Protein AF-A0A3M1G0U9-F1 (afdb_monomer_lite)

Structure (mmCIF, N/CA/C/O backbone):
data_AF-A0A3M1G0U9-F1
#
_entry.id   AF-A0A3M1G0U9-F1
#
loop_
_atom_site.group_PDB
_atom_site.id
_atom_site.type_symbol
_atom_site.label_atom_id
_atom_site.label_alt_id
_atom_site.label_comp_id
_atom_site.label_asym_id
_atom_site.label_entity_id
_atom_site.label_seq_id
_atom_site.pdbx_PDB_ins_code
_atom_site.Cartn_x
_atom_site.Cartn_y
_atom_site.Cartn_z
_atom_site.occupancy
_atom_site.B_iso_or_equiv
_atom_site.auth_seq_id
_atom_site.auth_comp_id
_atom_site.auth_asym_id
_atom_site.auth_atom_id
_atom_site.pdbx_PDB_model_num
ATOM 1 N N . MET A 1 1 ? -9.854 14.643 7.983 1.00 88.81 1 MET A N 1
ATOM 2 C CA . MET A 1 1 ? -9.936 13.463 7.093 1.00 88.81 1 MET A CA 1
ATOM 3 C C . MET A 1 1 ? -10.098 12.295 8.033 1.00 88.81 1 MET A C 1
ATOM 5 O O . MET A 1 1 ? -9.206 12.153 8.859 1.00 88.81 1 MET A O 1
ATOM 9 N N . PRO A 1 2 ? -11.202 11.535 7.980 1.00 96.56 2 PRO A N 1
ATOM 10 C CA . PRO A 1 2 ? -11.446 10.474 8.945 1.00 96.56 2 PRO A CA 1
ATOM 11 C C . PRO A 1 2 ? -10.257 9.520 9.077 1.00 96.56 2 PRO A C 1
ATOM 13 O O . PRO A 1 2 ? -9.701 9.078 8.066 1.00 96.56 2 PRO A O 1
ATOM 16 N N . GLN A 1 3 ? -9.858 9.221 10.317 1.00 97.75 3 GLN A N 1
ATOM 17 C CA . GLN A 1 3 ? -8.783 8.275 10.602 1.00 97.75 3 GLN A CA 1
ATOM 18 C C . GLN A 1 3 ? -9.152 7.299 11.712 1.00 97.75 3 GLN A C 1
ATOM 20 O O . GLN A 1 3 ? -9.868 7.614 12.666 1.00 97.75 3 GLN A O 1
ATOM 25 N N . LEU A 1 4 ? -8.582 6.104 11.601 1.00 97.75 4 LEU A N 1
ATOM 26 C CA . LEU A 1 4 ? -8.636 5.073 12.626 1.00 97.75 4 LEU A CA 1
ATOM 27 C C . LEU A 1 4 ? -7.226 4.546 12.866 1.00 97.75 4 LEU A C 1
ATOM 29 O O . LEU A 1 4 ? -6.588 4.030 11.947 1.00 97.75 4 LEU A O 1
ATOM 33 N N . SER A 1 5 ? -6.763 4.650 14.110 1.00 97.56 5 SER A N 1
ATOM 34 C CA . SER A 1 5 ? -5.510 4.034 14.539 1.00 97.56 5 SER A CA 1
ATOM 35 C C . SER A 1 5 ? -5.760 2.655 15.128 1.00 97.56 5 SER A C 1
ATOM 37 O O . SER A 1 5 ? -6.688 2.472 15.916 1.00 97.56 5 SER A O 1
ATOM 39 N N . LEU A 1 6 ? -4.904 1.702 14.780 1.00 96.12 6 LEU A N 1
ATOM 40 C CA . LEU A 1 6 ? -4.941 0.332 15.270 1.00 96.12 6 LEU A CA 1
ATOM 41 C C . LEU A 1 6 ? -3.549 -0.122 15.705 1.00 96.12 6 LEU A C 1
ATOM 43 O O . LEU A 1 6 ? -2.543 0.255 15.106 1.00 96.12 6 LEU A O 1
ATOM 47 N N . LEU A 1 7 ? -3.503 -0.952 16.745 1.00 96.62 7 LEU A N 1
ATOM 48 C CA . LEU A 1 7 ? -2.286 -1.653 17.132 1.00 96.62 7 LEU A CA 1
ATOM 49 C C . LEU A 1 7 ? -2.104 -2.875 16.228 1.00 96.62 7 LEU A C 1
ATOM 51 O O . LEU A 1 7 ? -3.059 -3.615 15.973 1.00 96.62 7 LEU A O 1
ATOM 55 N N . THR A 1 8 ? -0.878 -3.075 15.756 1.00 95.88 8 THR A N 1
ATOM 56 C CA . THR A 1 8 ? -0.472 -4.195 14.902 1.00 95.88 8 THR A CA 1
ATOM 57 C C . THR A 1 8 ? 0.799 -4.840 15.464 1.00 95.88 8 THR A C 1
ATOM 59 O O . THR A 1 8 ? 1.470 -4.219 16.297 1.00 95.88 8 THR A O 1
ATOM 62 N N . PRO A 1 9 ? 1.200 -6.035 14.989 1.00 95.94 9 PRO A N 1
ATOM 63 C CA . PRO A 1 9 ? 2.488 -6.628 15.360 1.00 95.94 9 PRO A CA 1
ATOM 64 C C . PRO A 1 9 ? 3.705 -5.742 15.050 1.00 95.94 9 PRO A C 1
ATOM 66 O O . PRO A 1 9 ? 4.766 -5.927 15.639 1.00 95.94 9 PRO A O 1
ATOM 69 N N . TYR A 1 10 ? 3.556 -4.760 14.154 1.00 93.19 10 TYR A N 1
ATOM 70 C CA . TYR A 1 10 ? 4.609 -3.823 13.752 1.00 93.19 10 TYR A CA 1
ATOM 71 C C . TYR A 1 10 ? 4.446 -2.427 14.378 1.00 93.19 10 TYR A C 1
ATOM 73 O O . TYR A 1 10 ? 5.031 -1.457 13.897 1.00 93.19 10 TYR A O 1
ATOM 81 N N . GLY A 1 11 ? 3.654 -2.318 15.449 1.00 95.75 11 GLY A N 1
ATOM 82 C CA . GLY A 1 11 ? 3.376 -1.068 16.155 1.00 95.75 11 GLY A CA 1
ATOM 83 C C . GLY A 1 11 ? 2.033 -0.445 15.779 1.00 95.75 11 GLY A C 1
ATOM 84 O O . GLY A 1 11 ? 1.184 -1.070 15.138 1.00 95.75 11 GLY A O 1
ATOM 85 N N . GLU A 1 12 ? 1.812 0.790 16.226 1.00 96.62 12 GLU A N 1
ATOM 86 C CA . GLU A 1 12 ? 0.613 1.540 15.856 1.00 96.62 12 GLU A CA 1
ATOM 87 C C . GLU A 1 12 ? 0.651 1.896 14.368 1.00 96.62 12 GLU A C 1
ATOM 89 O O . GLU A 1 12 ? 1.678 2.321 13.838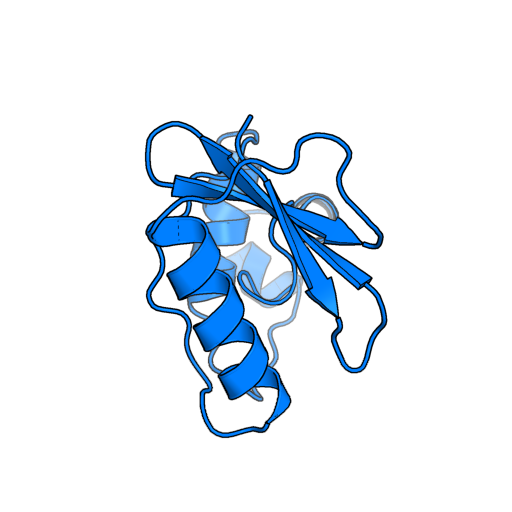 1.00 96.62 12 GLU A O 1
ATOM 94 N N . MET A 1 13 ? -0.487 1.734 13.707 1.00 97.38 13 MET A N 1
ATOM 95 C CA . MET A 1 13 ? -0.723 2.187 12.342 1.00 97.38 13 MET A CA 1
ATOM 96 C C . MET A 1 13 ? -1.990 3.031 12.313 1.00 97.38 13 MET A C 1
ATOM 98 O O . MET A 1 13 ? -2.847 2.909 13.189 1.00 97.38 13 MET A O 1
ATOM 102 N N . THR A 1 14 ? -2.128 3.875 11.301 1.00 97.94 14 THR A N 1
ATOM 103 C CA . THR A 1 14 ? -3.294 4.729 11.097 1.00 97.94 14 THR A CA 1
ATOM 104 C C . THR A 1 14 ? -3.767 4.637 9.662 1.00 97.94 14 THR A C 1
ATOM 106 O O . THR A 1 14 ? -3.008 4.865 8.727 1.00 97.94 14 THR A O 1
ATOM 109 N N . LEU A 1 15 ? -5.047 4.324 9.504 1.00 98.31 15 LEU A N 1
ATOM 110 C CA . LEU A 1 15 ? -5.754 4.345 8.233 1.00 98.31 15 LEU A CA 1
ATOM 111 C C . LEU A 1 15 ? -6.406 5.707 8.030 1.00 98.31 15 LEU A C 1
ATOM 113 O O . LEU A 1 15 ? -7.009 6.227 8.968 1.00 98.31 15 LEU A O 1
ATOM 117 N N . SER A 1 16 ? -6.341 6.229 6.808 1.00 98.12 16 SER A N 1
ATOM 118 C CA . SER A 1 16 ? -7.001 7.474 6.415 1.00 98.12 16 SER A CA 1
ATOM 119 C C . SER A 1 16 ? -7.956 7.258 5.240 1.00 98.12 16 SER A C 1
ATOM 121 O O . SER A 1 16 ? -7.610 6.584 4.264 1.00 98.12 16 SER A O 1
ATOM 123 N N . GLU A 1 17 ? -9.142 7.859 5.325 1.00 97.50 17 GLU A N 1
ATOM 124 C CA . GLU A 1 17 ? -10.197 7.775 4.309 1.00 97.50 17 GLU A CA 1
ATOM 125 C C . GLU A 1 17 ? -10.571 9.147 3.750 1.00 97.50 17 GLU A C 1
ATOM 127 O O . GLU A 1 17 ? -10.774 10.094 4.505 1.00 97.50 17 GLU A O 1
ATOM 132 N N . GLU A 1 18 ? -10.784 9.207 2.438 1.00 97.38 18 GLU A N 1
ATOM 133 C CA . GLU A 1 18 ? -11.354 10.351 1.729 1.00 97.38 18 GLU A CA 1
ATOM 134 C C . GLU A 1 18 ? -12.398 9.840 0.726 1.00 97.38 18 GLU A C 1
ATOM 136 O O . GLU A 1 18 ? -12.168 8.834 0.055 1.00 97.38 18 GLU A O 1
ATOM 141 N N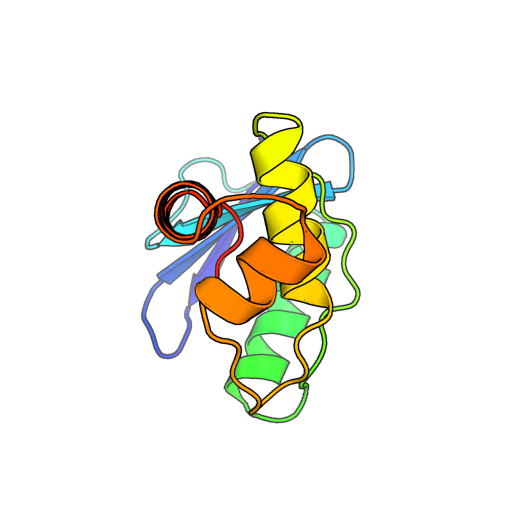 . ASP A 1 19 ? -13.565 10.487 0.663 1.00 96.06 19 ASP A N 1
ATOM 142 C CA . ASP A 1 19 ? -14.641 10.192 -0.298 1.00 96.06 19 ASP A CA 1
ATOM 143 C C . ASP A 1 19 ? -15.011 8.699 -0.445 1.00 96.06 19 ASP A C 1
ATOM 145 O O . ASP A 1 19 ? -15.278 8.200 -1.540 1.00 96.06 19 ASP A O 1
ATOM 149 N N . GLY A 1 20 ? -15.044 7.956 0.668 1.00 96.75 20 GLY A N 1
ATOM 150 C CA . GLY A 1 20 ? -15.420 6.539 0.668 1.00 96.75 20 GLY A CA 1
ATOM 151 C C . GLY A 1 20 ? -14.325 5.584 0.180 1.00 96.75 20 GLY A C 1
ATOM 152 O O . GLY A 1 20 ? -14.625 4.431 -0.145 1.00 96.75 20 GLY A O 1
ATOM 153 N N . ALA A 1 21 ? -13.066 6.027 0.121 1.00 98.19 21 ALA A N 1
ATOM 154 C CA . ALA A 1 21 ? -11.918 5.207 -0.246 1.00 98.19 21 ALA A CA 1
ATOM 155 C C . ALA A 1 21 ? -10.722 5.432 0.691 1.00 98.19 21 ALA A C 1
ATOM 157 O O . ALA A 1 21 ? -10.491 6.525 1.204 1.00 98.19 21 ALA A O 1
ATOM 158 N N . LEU A 1 22 ? -9.917 4.387 0.896 1.00 98.31 22 LEU A N 1
ATOM 159 C CA . LEU A 1 22 ? -8.647 4.525 1.602 1.00 98.31 22 LEU A CA 1
ATOM 160 C C . LEU A 1 22 ? -7.638 5.258 0.726 1.00 98.31 22 LEU A C 1
ATOM 162 O O . LEU A 1 22 ? -7.421 4.887 -0.433 1.00 98.31 22 LEU A O 1
ATOM 166 N N . VAL A 1 23 ? -6.980 6.249 1.317 1.00 98.25 23 VAL A N 1
ATOM 167 C CA . VAL A 1 23 ? -5.978 7.070 0.629 1.00 98.25 23 VAL A CA 1
ATOM 168 C C . VAL A 1 23 ? -4.582 6.919 1.218 1.00 98.25 23 VAL A C 1
ATOM 170 O O . VAL A 1 23 ? -3.611 7.074 0.477 1.00 98.25 23 VAL A O 1
ATOM 173 N N . ALA A 1 24 ? -4.472 6.569 2.507 1.00 97.94 24 ALA A N 1
ATOM 174 C CA . ALA A 1 24 ? -3.189 6.358 3.171 1.00 97.94 24 ALA A CA 1
ATOM 175 C C . ALA A 1 24 ? -3.245 5.337 4.322 1.00 97.94 24 ALA A C 1
ATOM 177 O O . ALA A 1 24 ? -4.284 5.149 4.966 1.00 97.94 24 ALA A O 1
ATOM 178 N N . LEU A 1 25 ? -2.097 4.704 4.569 1.00 97.88 25 LEU A N 1
ATOM 179 C CA . LEU A 1 25 ? -1.760 3.930 5.757 1.00 97.88 25 LEU A CA 1
ATOM 180 C C . LEU A 1 25 ? -0.403 4.427 6.265 1.00 97.88 25 LEU A C 1
ATOM 182 O O . LEU A 1 25 ? 0.616 4.246 5.601 1.00 97.88 25 LEU A O 1
ATOM 186 N N . ASP A 1 26 ? -0.404 5.021 7.453 1.00 96.94 26 ASP A N 1
ATOM 187 C CA . ASP A 1 26 ? 0.772 5.620 8.081 1.00 96.94 26 ASP A CA 1
ATOM 188 C C . ASP A 1 26 ? 1.152 4.879 9.366 1.00 96.94 26 ASP A C 1
ATOM 190 O O . ASP A 1 26 ? 0.301 4.324 10.062 1.00 96.94 26 ASP A O 1
ATOM 194 N N . TRP A 1 27 ? 2.435 4.901 9.720 1.00 96.50 27 TRP A N 1
ATOM 195 C CA . TRP A 1 27 ? 2.912 4.400 11.007 1.00 96.50 27 TRP A CA 1
ATOM 196 C C . TRP A 1 27 ? 2.672 5.436 12.105 1.00 96.50 27 TRP A C 1
ATOM 198 O O . TRP A 1 27 ? 2.805 6.642 11.895 1.00 96.50 27 TRP A O 1
ATOM 208 N N . GLY A 1 28 ? 2.374 4.948 13.303 1.00 96.06 28 GLY A N 1
ATOM 209 C CA . GLY A 1 28 ? 2.037 5.760 14.462 1.00 96.06 28 GLY A CA 1
ATOM 210 C C . GLY A 1 28 ? 0.552 6.099 14.547 1.00 96.06 28 GLY A C 1
ATOM 211 O O . GLY A 1 28 ? -0.294 5.585 13.808 1.00 96.06 28 GLY A O 1
ATOM 212 N N . ARG A 1 29 ? 0.234 6.966 15.509 1.00 94.69 29 ARG A N 1
ATOM 213 C CA . ARG A 1 29 ? -1.137 7.318 15.871 1.00 94.69 29 ARG A CA 1
ATOM 214 C C . ARG A 1 29 ? -1.598 8.599 15.181 1.00 94.69 29 ARG A C 1
ATOM 216 O O . ARG A 1 29 ? -0.935 9.633 15.247 1.00 94.69 29 ARG A O 1
ATOM 223 N N . GLY A 1 30 ? -2.773 8.527 14.569 1.00 91.69 30 GLY A N 1
ATOM 224 C CA . GLY A 1 30 ? -3.451 9.637 13.920 1.00 91.69 30 GLY A CA 1
ATOM 225 C C . GLY A 1 30 ? -3.926 10.684 14.919 1.00 91.69 30 GLY A C 1
ATOM 226 O O . GLY A 1 30 ? -4.164 10.402 16.099 1.00 91.69 30 GLY A O 1
ATOM 227 N N . ARG A 1 31 ? -4.077 11.912 14.422 1.00 88.62 31 ARG A N 1
ATOM 228 C CA . ARG A 1 31 ? -4.579 13.047 15.209 1.00 88.62 31 ARG A CA 1
ATOM 229 C C . ARG A 1 31 ? -6.100 13.152 15.156 1.00 88.62 31 ARG A C 1
ATOM 231 O O . ARG A 1 31 ? -6.706 13.552 16.144 1.00 88.62 31 ARG A O 1
ATOM 238 N N . ASP A 1 32 ? -6.698 12.780 14.028 1.00 83.75 32 ASP A N 1
ATOM 239 C CA . ASP A 1 32 ? -8.128 12.926 13.759 1.00 83.75 32 ASP A CA 1
ATOM 240 C C . ASP A 1 32 ? -8.837 11.578 13.972 1.00 83.75 32 ASP A C 1
ATOM 242 O O . ASP A 1 32 ? -8.779 10.686 13.132 1.00 83.75 32 ASP A O 1
ATOM 246 N N . ARG A 1 33 ? -9.449 11.387 15.148 1.00 85.25 33 ARG A N 1
ATOM 247 C CA . ARG A 1 33 ? -10.080 10.114 15.547 1.00 85.25 33 ARG A CA 1
ATOM 248 C C . ARG A 1 33 ? -11.543 10.062 15.141 1.00 85.25 33 ARG A C 1
ATOM 250 O O . ARG A 1 33 ? -12.435 10.007 15.989 1.00 85.25 33 ARG A O 1
ATOM 257 N N . GLN A 1 34 ? -11.775 10.079 13.841 1.00 93.56 34 GLN A N 1
ATOM 258 C CA . GLN A 1 34 ? -13.103 9.914 13.280 1.00 93.56 34 GLN A CA 1
ATOM 259 C C . GLN A 1 34 ? -13.186 8.577 12.552 1.00 93.56 34 GLN A C 1
ATOM 261 O O . GLN A 1 34 ? -12.655 8.400 11.460 1.00 93.56 34 GLN A O 1
ATOM 266 N N . GLU A 1 35 ? -13.880 7.631 13.175 1.00 93.75 35 GLU A N 1
ATOM 267 C CA . GLU A 1 35 ? -14.090 6.311 12.599 1.00 93.75 35 GLU A CA 1
ATOM 268 C C . GLU A 1 35 ? -15.263 6.307 11.623 1.00 93.75 35 GLU A C 1
ATOM 270 O O . GLU A 1 35 ? -16.305 6.923 11.855 1.00 93.75 35 GLU A O 1
ATOM 275 N N . THR A 1 36 ? -15.126 5.512 10.571 1.00 97.50 36 THR A N 1
ATOM 276 C CA . THR A 1 36 ? -16.171 5.252 9.581 1.00 97.50 36 THR A CA 1
ATOM 277 C C . THR A 1 36 ? -16.389 3.741 9.441 1.00 97.50 36 THR A C 1
ATOM 279 O O . THR A 1 36 ? -15.547 2.932 9.864 1.00 97.50 36 THR A O 1
ATOM 282 N N . PRO A 1 37 ? -17.492 3.306 8.806 1.00 98.06 37 PRO A N 1
ATOM 283 C CA . PRO A 1 37 ? -17.681 1.901 8.458 1.00 98.06 37 PRO A CA 1
ATOM 284 C C . PRO A 1 37 ? -16.542 1.328 7.603 1.00 98.06 37 PRO A C 1
ATOM 286 O O . PRO A 1 37 ? -16.152 0.175 7.812 1.00 98.06 37 PRO A O 1
ATOM 289 N N . LEU A 1 38 ? -15.985 2.119 6.676 1.00 98.38 38 LEU A N 1
ATOM 290 C CA . LEU A 1 38 ? -14.870 1.697 5.831 1.00 98.38 38 LEU A CA 1
ATOM 291 C C . LEU A 1 38 ? -13.586 1.516 6.645 1.00 98.38 38 LEU A C 1
ATOM 293 O O . LEU A 1 38 ? -12.961 0.461 6.545 1.00 98.38 38 LEU A O 1
ATOM 297 N N . LEU A 1 39 ? -13.221 2.479 7.491 1.00 98.31 39 LEU A N 1
ATOM 298 C CA . LEU A 1 39 ? -12.031 2.383 8.338 1.00 98.31 39 LEU A CA 1
ATOM 299 C C . LEU A 1 39 ? -12.102 1.168 9.268 1.00 98.31 39 LEU A C 1
ATOM 301 O O . LEU A 1 39 ? -11.150 0.395 9.356 1.00 98.31 39 LEU A O 1
ATOM 305 N N . ARG A 1 40 ? -13.262 0.922 9.890 1.00 98.19 40 ARG A N 1
ATOM 306 C CA . ARG A 1 40 ? -13.483 -0.278 10.715 1.00 98.19 40 ARG A CA 1
ATOM 307 C C . ARG A 1 40 ? -13.375 -1.565 9.903 1.00 98.19 40 ARG A C 1
ATOM 309 O O . ARG A 1 40 ? -12.809 -2.547 10.380 1.00 98.19 40 ARG A O 1
ATOM 316 N N . ARG A 1 41 ? -13.914 -1.584 8.677 1.00 98.44 41 ARG A N 1
ATOM 317 C CA . ARG A 1 41 ? -13.763 -2.724 7.761 1.00 98.44 41 ARG A CA 1
ATOM 318 C C . ARG A 1 41 ? -12.287 -2.962 7.458 1.00 98.44 41 ARG A C 1
ATOM 320 O O . ARG A 1 41 ? -11.847 -4.097 7.579 1.00 98.44 41 ARG A O 1
ATOM 327 N N . ALA A 1 42 ? -11.543 -1.923 7.102 1.00 98.31 42 ALA A N 1
ATOM 328 C CA . ALA A 1 42 ? -10.123 -1.998 6.790 1.00 98.31 42 ALA A CA 1
ATOM 329 C C . ALA A 1 42 ? -9.284 -2.490 7.976 1.00 98.31 42 ALA A C 1
ATOM 331 O O . ALA A 1 42 ? -8.489 -3.410 7.802 1.00 98.31 42 ALA A O 1
ATOM 332 N N . ALA A 1 43 ? -9.536 -1.979 9.185 1.00 97.88 43 ALA A N 1
ATOM 333 C CA . ALA A 1 43 ? -8.868 -2.442 10.397 1.00 97.88 43 ALA A CA 1
ATOM 334 C C . ALA A 1 43 ? -9.091 -3.941 10.652 1.00 97.88 43 ALA A C 1
ATOM 336 O O . ALA A 1 43 ? -8.126 -4.671 10.860 1.00 97.88 43 ALA A O 1
ATOM 337 N N . ARG A 1 44 ? -10.335 -4.430 10.523 1.00 98.19 44 ARG A N 1
ATOM 338 C CA . ARG A 1 44 ? -10.627 -5.872 10.634 1.00 98.19 44 ARG A CA 1
ATOM 339 C C . ARG A 1 44 ? -9.875 -6.708 9.599 1.00 98.19 44 ARG A C 1
ATOM 341 O O . ARG A 1 44 ? -9.416 -7.798 9.917 1.00 98.19 44 ARG A O 1
ATOM 348 N N . GLN A 1 45 ? -9.771 -6.230 8.355 1.00 98.38 45 GLN A N 1
ATOM 349 C CA . GLN A 1 45 ? -9.032 -6.965 7.323 1.00 98.38 45 GLN A CA 1
ATOM 350 C C . GLN A 1 45 ? -7.528 -6.979 7.596 1.00 98.38 45 GLN A C 1
ATOM 352 O O . GLN A 1 45 ? -6.898 -7.993 7.321 1.00 98.38 45 GLN A O 1
ATOM 357 N N . LEU A 1 46 ? -6.967 -5.888 8.127 1.00 97.88 46 LEU A N 1
ATOM 358 C CA . LEU A 1 46 ? -5.560 -5.827 8.521 1.00 97.88 46 LEU A CA 1
ATOM 359 C C . LEU A 1 46 ? -5.254 -6.776 9.677 1.00 97.88 46 LEU A C 1
ATOM 361 O O . LEU A 1 46 ? -4.269 -7.497 9.595 1.00 97.88 46 LEU A O 1
ATOM 365 N N . HIS A 1 47 ? -6.102 -6.834 10.706 1.00 97.88 47 HIS A N 1
ATOM 366 C CA . HIS A 1 47 ? -5.939 -7.817 11.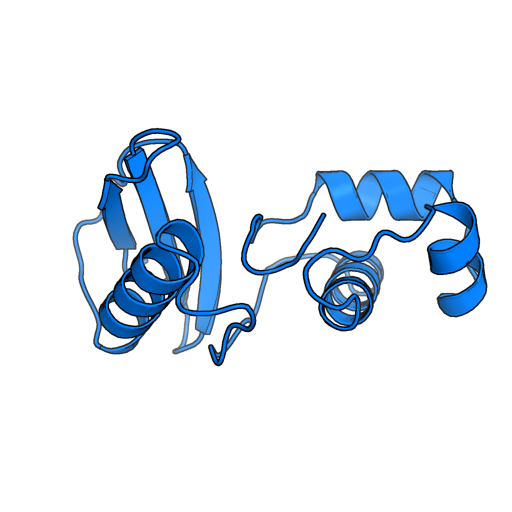783 1.00 97.88 47 HIS A CA 1
ATOM 367 C C . HIS A 1 47 ? -5.967 -9.248 11.243 1.00 97.88 47 HIS A C 1
ATOM 369 O O . HIS A 1 47 ? -4.978 -9.952 11.395 1.00 97.88 47 HIS A O 1
ATOM 375 N N . ALA A 1 48 ? -6.988 -9.614 10.461 1.00 97.88 48 ALA A N 1
ATOM 376 C CA . ALA A 1 48 ? -7.053 -10.935 9.825 1.00 97.88 48 ALA A CA 1
ATOM 377 C C . ALA A 1 48 ? -5.845 -11.234 8.909 1.00 97.88 48 ALA A C 1
ATOM 379 O O . ALA A 1 48 ? -5.440 -12.383 8.765 1.00 97.88 48 ALA A O 1
ATOM 380 N N . TYR A 1 49 ? -5.268 -10.215 8.263 1.00 97.44 49 TYR A N 1
ATOM 381 C CA . TYR A 1 49 ? -4.052 -10.372 7.464 1.00 97.44 49 TYR A CA 1
ATOM 382 C C . TYR A 1 49 ? -2.831 -10.680 8.337 1.00 97.44 49 TYR A C 1
ATOM 384 O O . TYR A 1 49 ? -2.057 -11.580 8.016 1.00 97.44 49 TYR A O 1
ATOM 392 N N . PHE A 1 50 ? -2.663 -9.961 9.448 1.00 96.44 50 PHE A N 1
ATOM 393 C CA . PHE A 1 50 ? -1.564 -10.200 10.382 1.00 96.44 50 PHE A CA 1
ATOM 394 C C . PHE A 1 50 ? -1.692 -11.530 11.129 1.00 96.44 50 PHE A C 1
ATO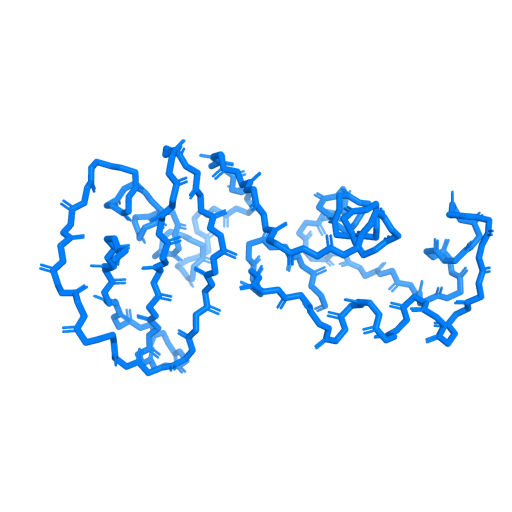M 396 O O . PHE A 1 50 ? -0.670 -12.147 11.419 1.00 96.44 50 PHE A O 1
ATOM 403 N N . ASP A 1 51 ? -2.917 -11.997 11.361 1.00 96.31 51 ASP A N 1
ATOM 404 C CA . ASP A 1 51 ? -3.200 -13.307 11.955 1.00 96.31 51 ASP A CA 1
ATOM 405 C C . ASP A 1 51 ? -3.056 -14.463 10.941 1.00 96.31 51 ASP A C 1
ATOM 407 O O . ASP A 1 51 ? -3.159 -15.635 11.296 1.00 96.31 51 ASP A O 1
ATOM 411 N N . GLY A 1 52 ? -2.799 -14.156 9.662 1.00 95.69 52 GLY A N 1
ATOM 412 C CA . GLY A 1 52 ? -2.650 -15.149 8.593 1.00 95.69 52 GLY A CA 1
ATOM 413 C C . GLY A 1 52 ? -3.970 -15.742 8.083 1.00 95.69 52 GLY A C 1
ATOM 414 O O . GLY A 1 52 ? -3.957 -16.640 7.245 1.00 95.69 52 GLY A O 1
ATOM 415 N N . GLU A 1 53 ? -5.114 -15.228 8.535 1.00 96.44 53 GLU A N 1
ATOM 416 C CA . GLU A 1 53 ? -6.459 -15.667 8.135 1.00 96.44 53 GLU A CA 1
ATOM 417 C C . GLU A 1 53 ? -6.895 -15.097 6.774 1.00 96.44 53 GLU A C 1
ATOM 419 O O . GLU A 1 53 ? -7.842 -15.580 6.147 1.00 96.44 53 GLU A O 1
ATOM 424 N N . ARG A 1 54 ? -6.219 -14.042 6.305 1.00 95.44 54 ARG A N 1
ATOM 425 C CA . ARG A 1 54 ? -6.513 -13.348 5.048 1.00 95.44 54 ARG A CA 1
ATOM 426 C C . ARG A 1 54 ? -5.238 -13.058 4.266 1.00 95.44 54 ARG A C 1
ATOM 428 O O . ARG A 1 54 ? -4.276 -12.525 4.796 1.00 95.44 54 ARG A O 1
ATOM 435 N N . THR A 1 55 ? -5.301 -13.258 2.953 1.00 94.38 55 THR A N 1
ATOM 436 C CA . THR A 1 55 ? -4.201 -12.947 2.024 1.00 94.38 55 THR A CA 1
ATOM 437 C C . THR A 1 55 ? -4.539 -11.856 1.002 1.00 94.38 55 THR A C 1
ATOM 439 O O . THR A 1 55 ? -3.666 -11.432 0.249 1.00 94.38 55 THR A O 1
ATOM 442 N N . MET A 1 56 ? -5.790 -11.376 0.963 1.00 93.75 56 MET A N 1
ATOM 443 C CA . MET A 1 56 ? -6.257 -10.357 0.012 1.00 93.75 56 MET A CA 1
ATOM 444 C C . MET A 1 56 ? -7.147 -9.306 0.676 1.00 93.75 56 MET A C 1
ATOM 446 O O . MET A 1 56 ? -8.036 -9.638 1.463 1.00 93.75 56 MET A O 1
ATOM 450 N N . PHE A 1 57 ? -6.966 -8.043 0.293 1.00 96.19 57 PHE A N 1
ATOM 451 C CA . PHE A 1 57 ? -7.799 -6.932 0.750 1.00 96.19 57 PHE A CA 1
ATOM 452 C C . PHE A 1 57 ? -8.922 -6.627 -0.242 1.00 96.19 57 PHE A C 1
ATOM 454 O O . PHE A 1 57 ? -8.674 -6.374 -1.420 1.00 96.19 57 PHE A O 1
ATOM 461 N N . ASP A 1 58 ? -10.151 -6.592 0.263 1.00 95.81 58 ASP A N 1
ATOM 462 C CA . ASP A 1 58 ? -11.335 -6.138 -0.469 1.00 95.81 58 ASP A CA 1
ATOM 463 C C . ASP A 1 58 ? -11.778 -4.790 0.107 1.00 95.81 58 ASP A C 1
ATOM 465 O O . ASP A 1 58 ? -12.595 -4.720 1.035 1.00 95.81 58 ASP A O 1
ATOM 469 N N . LEU A 1 59 ? -11.114 -3.731 -0.358 1.00 97.31 59 LEU A N 1
ATOM 470 C CA . LEU A 1 59 ? -11.259 -2.361 0.125 1.00 97.31 59 LEU A CA 1
ATOM 471 C C . LEU A 1 59 ? -11.226 -1.384 -1.065 1.00 97.31 59 LEU A C 1
ATOM 473 O O . LEU A 1 59 ? -10.395 -1.556 -1.964 1.00 97.31 59 LEU A O 1
ATOM 477 N N . PRO A 1 60 ? -12.084 -0.349 -1.082 1.00 97.56 60 PRO A N 1
ATOM 478 C CA . PRO A 1 60 ? -11.962 0.752 -2.032 1.00 97.56 60 PRO A CA 1
ATOM 479 C C . PRO A 1 60 ? -10.691 1.555 -1.729 1.00 97.56 60 PRO A C 1
ATOM 481 O O . PRO A 1 60 ? -10.506 2.025 -0.607 1.00 97.56 60 PRO A O 1
ATOM 484 N N . LEU A 1 61 ? -9.808 1.698 -2.722 1.00 97.88 61 LEU A N 1
ATOM 485 C CA . LEU A 1 61 ? -8.537 2.422 -2.601 1.00 97.88 61 LEU A CA 1
ATOM 486 C C . LEU A 1 61 ? -8.480 3.539 -3.645 1.00 97.88 61 LEU A C 1
ATOM 488 O O . LEU A 1 61 ? -8.693 3.271 -4.830 1.00 97.88 61 LEU A O 1
ATOM 492 N N . ALA A 1 62 ? -8.124 4.748 -3.223 1.00 97.62 62 ALA A N 1
ATOM 493 C CA . ALA A 1 62 ? -7.949 5.907 -4.097 1.00 97.62 62 ALA A CA 1
ATOM 494 C C . ALA A 1 62 ? -6.693 6.723 -3.718 1.00 97.62 62 ALA A C 1
ATOM 496 O O . ALA A 1 62 ? -6.790 7.915 -3.445 1.00 97.62 62 ALA A O 1
ATOM 497 N N . PRO A 1 63 ? -5.492 6.109 -3.685 1.00 97.38 63 PRO A N 1
ATOM 498 C CA . PRO A 1 6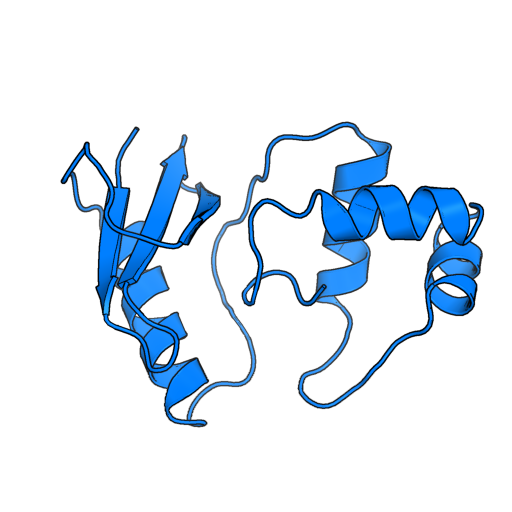3 ? -4.281 6.801 -3.259 1.00 97.38 63 PRO A CA 1
ATOM 499 C C . PRO A 1 63 ? -3.927 7.994 -4.158 1.00 97.38 63 PRO A C 1
ATOM 501 O O . PRO A 1 63 ? -3.921 7.897 -5.394 1.00 97.38 63 PRO A O 1
ATOM 504 N N . HIS A 1 64 ? -3.549 9.104 -3.524 1.00 97.62 64 HIS A N 1
ATOM 505 C CA . HIS A 1 64 ? -3.086 10.312 -4.204 1.00 97.62 64 HIS A CA 1
ATOM 506 C C . HIS A 1 64 ? -1.697 10.110 -4.812 1.00 97.62 64 HIS A C 1
ATOM 508 O O . HIS A 1 64 ? -0.771 9.649 -4.151 1.00 97.62 64 HIS A O 1
ATOM 514 N N . GLY A 1 65 ? -1.530 10.480 -6.081 1.00 97.25 65 GLY A N 1
ATOM 515 C CA . GLY A 1 65 ? -0.261 10.336 -6.794 1.00 97.25 65 GLY A CA 1
ATOM 516 C C . GLY A 1 65 ? -0.361 10.726 -8.262 1.00 97.25 65 GLY A C 1
ATOM 517 O O . GLY A 1 65 ? -1.444 10.969 -8.792 1.00 97.25 65 GLY A O 1
ATOM 518 N N . THR A 1 66 ? 0.774 10.774 -8.954 1.00 98.25 66 THR A N 1
ATOM 519 C CA . THR A 1 66 ? 0.805 11.012 -10.401 1.00 98.25 66 THR A CA 1
ATOM 520 C C . THR A 1 66 ? 0.135 9.859 -11.162 1.00 98.25 66 THR A C 1
ATOM 522 O O . THR A 1 66 ? 0.069 8.733 -10.658 1.00 98.25 66 THR A O 1
ATOM 525 N N . PRO A 1 67 ? -0.309 10.069 -12.417 1.00 97.69 67 PRO A N 1
ATOM 526 C CA . PRO A 1 67 ? -0.849 8.984 -13.237 1.00 97.69 67 PRO A CA 1
ATOM 527 C C . PRO A 1 67 ? 0.106 7.787 -13.368 1.00 97.69 67 PRO A C 1
ATOM 529 O O . PRO A 1 67 ? -0.332 6.640 -13.398 1.00 97.69 67 PRO A O 1
ATOM 532 N N . PHE A 1 68 ? 1.420 8.032 -13.415 1.00 97.62 68 PHE A N 1
ATOM 533 C CA . PHE A 1 68 ? 2.413 6.959 -13.441 1.00 97.62 68 PHE A CA 1
ATOM 534 C C . PHE A 1 68 ? 2.454 6.178 -12.122 1.00 97.62 68 PHE A C 1
ATOM 536 O O . PHE A 1 68 ? 2.377 4.954 -12.152 1.00 97.62 68 PHE A O 1
ATOM 543 N N . GLN A 1 69 ? 2.501 6.867 -10.980 1.00 98.12 69 GLN A N 1
ATOM 544 C CA . GLN A 1 69 ? 2.483 6.230 -9.661 1.00 98.12 69 GLN A CA 1
ATOM 545 C C . GLN A 1 69 ? 1.239 5.363 -9.458 1.00 98.12 69 GLN A C 1
ATOM 547 O O . GLN A 1 69 ? 1.362 4.192 -9.111 1.00 98.12 69 GLN A O 1
ATOM 552 N N . ARG A 1 70 ? 0.053 5.893 -9.782 1.00 97.44 70 ARG A N 1
ATOM 553 C CA . ARG A 1 70 ? -1.205 5.144 -9.665 1.00 97.44 70 ARG A CA 1
ATOM 554 C C . ARG A 1 70 ? -1.208 3.870 -10.511 1.00 97.44 70 ARG A C 1
ATOM 556 O O . ARG A 1 70 ? -1.632 2.829 -10.022 1.00 97.44 70 ARG A O 1
ATOM 563 N N . ARG A 1 71 ? -0.671 3.914 -11.739 1.00 96.94 71 ARG A N 1
ATOM 564 C CA . ARG A 1 71 ? -0.511 2.711 -12.582 1.00 96.94 71 ARG A CA 1
ATOM 565 C C . ARG A 1 71 ? 0.451 1.691 -11.970 1.00 96.94 71 ARG A C 1
ATOM 567 O O . ARG A 1 71 ? 0.177 0.493 -12.024 1.00 96.94 71 ARG A O 1
ATOM 574 N N . VAL A 1 72 ? 1.555 2.147 -11.373 1.00 97.56 72 VAL A N 1
ATOM 575 C CA . VAL A 1 72 ? 2.507 1.268 -10.673 1.00 97.56 72 VAL A CA 1
ATOM 576 C C . VAL A 1 72 ? 1.819 0.574 -9.497 1.00 97.56 72 VAL A C 1
ATOM 578 O O . VAL A 1 72 ? 1.840 -0.652 -9.428 1.00 97.56 72 VAL A O 1
ATOM 581 N N . TRP A 1 73 ? 1.141 1.324 -8.625 1.00 97.56 73 TRP A N 1
ATOM 582 C CA . TRP A 1 73 ? 0.439 0.776 -7.459 1.00 97.56 73 TRP A CA 1
ATOM 583 C C . TRP A 1 73 ? -0.697 -0.172 -7.849 1.00 97.56 73 TRP A C 1
ATOM 585 O O . TRP A 1 73 ? -0.846 -1.235 -7.254 1.00 97.56 73 TRP A O 1
ATOM 595 N N . GLN A 1 74 ? -1.459 0.155 -8.896 1.00 95.62 74 GLN A N 1
ATOM 596 C CA . GLN A 1 74 ? -2.480 -0.742 -9.437 1.00 95.62 74 GLN A CA 1
ATOM 597 C C . GLN A 1 74 ? -1.878 -2.065 -9.928 1.00 95.62 74 GLN A C 1
ATOM 599 O O . GLN A 1 74 ? -2.463 -3.121 -9.710 1.00 95.62 74 GLN A O 1
ATOM 604 N N . THR A 1 75 ? -0.699 -2.019 -10.551 1.00 94.94 75 THR A N 1
ATOM 605 C CA . THR A 1 75 ? -0.016 -3.226 -11.034 1.00 94.94 75 THR A CA 1
ATOM 606 C C . THR A 1 75 ? 0.561 -4.051 -9.882 1.00 94.94 75 THR A C 1
ATOM 608 O O . THR A 1 75 ? 0.495 -5.277 -9.925 1.00 94.94 75 THR A O 1
ATOM 611 N N . LEU A 1 76 ? 1.075 -3.403 -8.829 1.00 94.69 76 LEU A N 1
ATOM 612 C CA . LEU A 1 76 ? 1.549 -4.079 -7.614 1.00 94.69 76 LEU A CA 1
ATOM 613 C C . LEU A 1 76 ? 0.435 -4.862 -6.915 1.00 94.69 76 LEU A C 1
ATOM 615 O O . LEU A 1 76 ? 0.666 -5.980 -6.477 1.00 94.69 76 LEU A O 1
ATOM 619 N N . ARG A 1 77 ? -0.798 -4.342 -6.888 1.00 94.06 77 ARG A N 1
ATOM 620 C CA . ARG A 1 77 ? -1.955 -5.048 -6.302 1.00 94.06 77 ARG A CA 1
ATOM 621 C C . ARG A 1 77 ? -2.266 -6.398 -6.954 1.00 94.06 77 ARG A C 1
ATOM 623 O O . ARG A 1 77 ? -2.977 -7.197 -6.357 1.00 94.06 77 ARG A O 1
ATOM 630 N N . ALA A 1 78 ? -1.773 -6.646 -8.167 1.00 91.88 78 ALA A N 1
ATOM 631 C CA . ALA A 1 78 ? -1.930 -7.927 -8.847 1.00 91.88 78 ALA A CA 1
ATOM 632 C C . ALA A 1 78 ? -0.864 -8.965 -8.444 1.00 91.88 78 ALA A C 1
ATOM 634 O O . ALA A 1 78 ? -0.931 -10.101 -8.909 1.00 91.88 78 ALA A O 1
ATOM 635 N N . VAL A 1 79 ? 0.132 -8.596 -7.628 1.00 93.12 79 VAL A N 1
ATOM 636 C CA . VAL A 1 79 ? 1.125 -9.535 -7.092 1.00 93.12 79 VAL A CA 1
ATOM 637 C C . VAL A 1 79 ? 0.459 -10.378 -5.996 1.00 93.12 79 VAL A C 1
ATOM 639 O O . VAL A 1 79 ? -0.013 -9.809 -5.011 1.00 93.12 79 VAL A O 1
ATOM 642 N N . PRO A 1 80 ? 0.385 -11.715 -6.147 1.00 92.25 80 PRO A N 1
ATOM 643 C CA . PRO A 1 80 ? -0.245 -12.570 -5.146 1.00 92.25 80 PRO A CA 1
ATOM 644 C C . PRO A 1 80 ? 0.514 -12.576 -3.818 1.00 92.25 80 PRO A C 1
ATOM 646 O O . PRO A 1 80 ? 1.730 -12.388 -3.773 1.00 92.25 80 PRO A O 1
ATOM 649 N N . TYR A 1 81 ? -0.200 -12.879 -2.737 1.00 93.38 81 TYR A N 1
ATOM 650 C CA . TYR A 1 81 ? 0.406 -13.084 -1.425 1.00 93.38 81 TYR A CA 1
ATOM 651 C C . TYR A 1 81 ? 1.511 -14.149 -1.466 1.00 93.38 81 TYR A C 1
ATOM 653 O O . TYR A 1 81 ? 1.362 -15.193 -2.105 1.00 93.38 81 TYR A O 1
ATOM 661 N N . GLY A 1 82 ? 2.625 -13.878 -0.785 1.00 93.25 82 GLY A N 1
ATOM 662 C CA . GLY A 1 82 ? 3.792 -14.764 -0.745 1.00 93.25 82 GLY A CA 1
ATOM 663 C C . GLY A 1 82 ? 4.610 -14.809 -2.042 1.00 93.25 82 GLY A C 1
ATOM 664 O O . GLY A 1 82 ? 5.599 -15.533 -2.101 1.00 93.25 82 GLY A O 1
ATOM 665 N N . GLN A 1 83 ? 4.231 -14.046 -3.072 1.00 95.62 83 GLN A N 1
ATOM 666 C CA . GLN A 1 83 ? 4.985 -13.930 -4.319 1.00 95.62 83 GLN A CA 1
ATOM 667 C C . GLN A 1 83 ? 5.763 -12.617 -4.368 1.00 95.62 83 GLN A C 1
ATOM 669 O O . GLN A 1 83 ? 5.384 -11.618 -3.759 1.00 95.62 83 GLN A O 1
ATOM 674 N N . THR A 1 84 ? 6.852 -12.612 -5.132 1.00 94.38 84 THR A N 1
ATOM 675 C CA . THR A 1 84 ? 7.674 -11.419 -5.350 1.00 94.38 84 THR A CA 1
ATOM 676 C C . THR A 1 84 ? 7.746 -11.074 -6.832 1.00 94.38 84 THR A C 1
ATOM 678 O O . THR A 1 84 ? 7.576 -11.922 -7.710 1.00 94.38 84 THR A O 1
ATOM 681 N N . LEU A 1 85 ? 7.988 -9.797 -7.123 1.00 94.00 85 LEU A N 1
ATOM 682 C CA . LEU A 1 85 ? 8.203 -9.303 -8.476 1.00 94.00 85 LEU A CA 1
ATOM 683 C C . LEU A 1 85 ? 9.396 -8.351 -8.471 1.00 94.00 85 LEU A C 1
ATOM 685 O O . LEU A 1 85 ? 9.514 -7.491 -7.602 1.00 94.00 85 LEU A O 1
ATOM 689 N N . THR A 1 86 ? 10.285 -8.481 -9.453 1.00 95.88 86 THR A N 1
ATOM 690 C CA . THR A 1 86 ? 11.421 -7.563 -9.572 1.00 95.88 86 THR A CA 1
ATOM 691 C C . THR A 1 86 ? 10.979 -6.233 -10.178 1.00 95.88 86 THR A C 1
ATOM 693 O O . THR A 1 86 ? 10.073 -6.178 -11.015 1.00 95.88 86 THR A O 1
ATOM 696 N N . TYR A 1 87 ? 11.678 -5.146 -9.838 1.00 96.31 87 TYR A N 1
ATOM 697 C CA . TYR A 1 87 ? 11.435 -3.843 -10.465 1.00 96.31 87 TYR A CA 1
ATOM 698 C C . TYR A 1 87 ? 11.580 -3.882 -11.991 1.00 96.31 87 TYR A C 1
ATOM 700 O O . TYR A 1 87 ? 10.851 -3.181 -12.685 1.00 96.31 87 TYR A O 1
ATOM 708 N N . GLY A 1 88 ? 12.486 -4.713 -12.522 1.00 96.50 88 GLY A N 1
ATOM 709 C CA . GLY A 1 88 ? 12.650 -4.913 -13.964 1.00 96.50 88 GLY A CA 1
ATOM 710 C C . GLY A 1 88 ? 11.429 -5.569 -14.610 1.00 96.50 88 GLY A C 1
ATOM 711 O O . GLY A 1 88 ? 10.943 -5.084 -15.629 1.00 96.50 88 GLY A O 1
ATOM 712 N N . ALA A 1 89 ? 10.878 -6.615 -13.987 1.00 95.38 89 ALA A N 1
ATOM 713 C CA . ALA A 1 89 ? 9.669 -7.273 -14.479 1.00 95.38 89 ALA A CA 1
ATOM 714 C C . ALA A 1 89 ? 8.451 -6.337 -14.432 1.00 95.38 89 ALA A C 1
ATOM 716 O O . ALA A 1 89 ? 7.657 -6.292 -15.372 1.00 95.38 89 ALA A O 1
ATOM 717 N N . LEU A 1 90 ? 8.325 -5.543 -13.368 1.00 95.38 90 LEU A N 1
ATOM 718 C CA . LEU A 1 90 ? 7.268 -4.542 -13.248 1.00 95.38 90 LEU A CA 1
ATOM 719 C C . LEU A 1 90 ? 7.429 -3.407 -14.274 1.00 95.38 90 LEU A C 1
ATOM 721 O O . LEU A 1 90 ? 6.455 -2.980 -14.891 1.00 95.38 90 LEU A O 1
ATOM 725 N N . ALA A 1 91 ? 8.662 -2.960 -14.510 1.00 96.75 91 ALA A N 1
ATOM 726 C CA . ALA A 1 91 ? 8.983 -1.959 -15.520 1.00 96.75 91 ALA A CA 1
ATOM 727 C C . ALA A 1 91 ? 8.658 -2.433 -16.942 1.00 96.75 91 ALA A C 1
ATOM 729 O O . ALA A 1 91 ? 8.078 -1.663 -17.705 1.00 96.75 91 ALA A O 1
ATOM 730 N N . ALA A 1 92 ? 8.935 -3.700 -17.268 1.00 96.31 92 ALA A N 1
ATOM 731 C CA . ALA A 1 92 ? 8.558 -4.293 -18.549 1.00 96.31 92 ALA A CA 1
ATOM 732 C C . ALA A 1 92 ? 7.034 -4.264 -18.767 1.00 96.31 92 ALA A C 1
ATOM 734 O O . ALA A 1 92 ? 6.574 -3.830 -19.820 1.00 96.31 92 ALA A O 1
ATOM 735 N N . ARG A 1 93 ? 6.239 -4.625 -17.747 1.00 95.06 93 ARG A N 1
ATOM 736 C CA . ARG A 1 93 ? 4.761 -4.571 -17.810 1.00 95.06 93 ARG A CA 1
ATOM 737 C C . ARG A 1 93 ? 4.219 -3.156 -18.018 1.00 95.06 93 ARG A C 1
ATOM 739 O O . ARG A 1 93 ? 3.171 -2.983 -18.629 1.00 95.06 93 ARG A O 1
ATOM 746 N N . LEU A 1 94 ? 4.922 -2.152 -17.501 1.00 95.31 94 LEU A N 1
ATOM 747 C CA . LEU A 1 94 ? 4.500 -0.751 -17.532 1.00 95.31 94 LEU A CA 1
ATOM 748 C C . LEU A 1 94 ? 5.128 0.056 -18.672 1.00 95.31 94 LEU A C 1
ATOM 750 O O . LEU A 1 94 ? 4.899 1.263 -18.736 1.00 95.31 94 LEU A O 1
ATOM 754 N N . SER A 1 95 ? 5.924 -0.584 -19.541 1.00 96.25 95 SER A N 1
ATOM 755 C CA . SER A 1 95 ? 6.730 0.095 -20.566 1.00 96.25 95 SER A CA 1
ATOM 756 C C . SER A 1 95 ? 7.533 1.265 -19.974 1.00 96.25 95 SER A C 1
ATOM 758 O O . SER A 1 95 ? 7.442 2.405 -20.423 1.00 96.25 95 SER A O 1
ATOM 760 N N . SER A 1 96 ? 8.262 0.988 -18.889 1.00 96.75 96 SER A N 1
ATOM 761 C CA . SER A 1 96 ? 9.005 1.975 -18.096 1.00 96.75 96 SER A CA 1
ATOM 762 C C . SER A 1 96 ? 10.403 1.458 -17.721 1.00 96.75 96 SER A C 1
ATOM 764 O O . SER A 1 96 ? 10.851 0.418 -18.197 1.00 96.75 96 SER A O 1
ATOM 766 N N . HIS A 1 97 ? 11.108 2.180 -16.848 1.00 97.38 97 HIS A N 1
ATOM 767 C CA . HIS A 1 97 ? 12.430 1.813 -16.340 1.00 97.38 97 HIS A CA 1
ATOM 768 C C . HIS A 1 97 ? 12.369 1.392 -14.871 1.00 97.38 97 HIS A C 1
ATOM 770 O O . HIS A 1 97 ? 11.670 2.013 -14.068 1.00 97.38 97 HIS A O 1
ATOM 776 N N . ALA A 1 98 ? 13.180 0.399 -14.489 1.00 97.25 98 ALA A N 1
ATOM 777 C CA . ALA A 1 98 ? 13.228 -0.132 -13.123 1.00 97.25 98 ALA A CA 1
ATOM 778 C C . ALA A 1 98 ? 13.454 0.961 -12.063 1.00 97.25 98 ALA A C 1
ATOM 780 O O . ALA A 1 98 ? 12.806 0.952 -11.020 1.00 97.25 98 ALA A O 1
ATOM 781 N N . ARG A 1 99 ? 14.306 1.956 -12.353 1.00 97.81 99 ARG A N 1
ATOM 782 C CA . ARG A 1 99 ? 14.540 3.103 -11.461 1.00 97.81 99 ARG A CA 1
ATOM 783 C C . ARG A 1 99 ? 13.275 3.935 -11.231 1.00 97.81 99 ARG A C 1
ATOM 785 O O . ARG A 1 99 ? 12.990 4.296 -10.095 1.00 97.81 99 ARG A O 1
ATOM 792 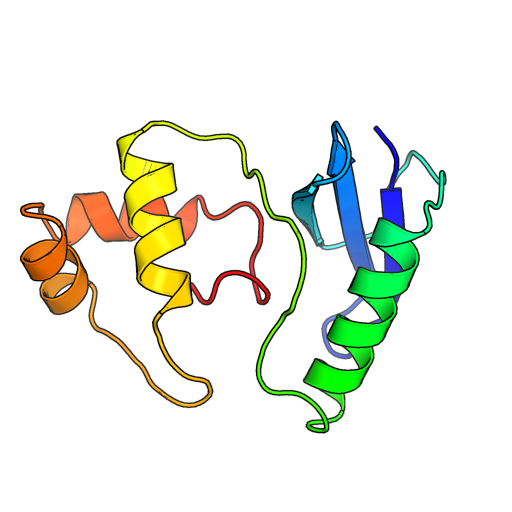N N . ALA A 1 100 ? 12.525 4.242 -12.290 1.00 97.19 100 ALA A N 1
ATOM 793 C CA . ALA A 1 100 ? 11.290 5.019 -12.186 1.00 97.19 100 ALA A CA 1
ATOM 794 C C . ALA A 1 100 ? 10.216 4.243 -11.412 1.00 97.19 100 ALA A C 1
ATOM 796 O O . ALA A 1 100 ? 9.545 4.805 -10.549 1.00 97.19 100 ALA A O 1
ATOM 797 N N . VAL A 1 101 ? 10.108 2.939 -11.673 1.00 97.44 101 VAL A N 1
ATOM 798 C CA . VAL A 1 101 ? 9.215 2.043 -10.934 1.00 97.44 101 VAL A CA 1
ATOM 799 C C . VAL A 1 101 ? 9.583 1.990 -9.453 1.00 97.44 101 VAL A C 1
ATOM 801 O O . VAL A 1 101 ? 8.706 2.214 -8.628 1.00 97.44 101 VAL A O 1
ATOM 804 N N . GLY A 1 102 ? 10.855 1.788 -9.099 1.00 97.06 102 GLY A N 1
ATOM 805 C CA . GLY A 1 102 ? 11.293 1.767 -7.698 1.00 97.06 102 GLY A CA 1
ATOM 806 C C . GLY A 1 102 ? 10.980 3.070 -6.954 1.00 97.06 102 GLY A C 1
ATOM 807 O O . GLY A 1 102 ? 10.517 3.040 -5.819 1.00 97.06 102 GLY A O 1
ATOM 808 N N . GLN A 1 103 ? 11.124 4.223 -7.618 1.00 97.69 103 GLN A N 1
ATOM 809 C CA . GLN A 1 103 ? 10.723 5.520 -7.054 1.00 97.69 103 GLN A CA 1
ATOM 810 C C . GLN A 1 103 ? 9.208 5.638 -6.831 1.00 97.69 103 GLN A C 1
ATOM 812 O O . GLN A 1 103 ? 8.773 6.291 -5.885 1.00 97.69 103 GLN A O 1
ATOM 817 N N . ALA A 1 104 ? 8.390 5.028 -7.690 1.00 97.31 104 ALA A N 1
ATOM 818 C CA . ALA A 1 104 ? 6.943 4.987 -7.501 1.00 97.31 104 ALA A CA 1
ATOM 819 C C . ALA A 1 104 ? 6.533 4.001 -6.395 1.00 97.31 104 ALA A C 1
ATOM 821 O O . ALA A 1 104 ? 5.668 4.339 -5.589 1.00 97.31 104 ALA A O 1
ATOM 822 N N . VAL A 1 105 ? 7.178 2.832 -6.318 1.00 96.94 105 VAL A N 1
ATOM 823 C CA . VAL A 1 105 ? 6.976 1.839 -5.249 1.00 96.94 105 VAL A CA 1
ATOM 824 C C . VAL A 1 105 ? 7.287 2.453 -3.884 1.00 96.94 105 VAL A C 1
ATOM 826 O O . VAL A 1 105 ? 6.446 2.403 -2.995 1.00 96.94 105 VAL A O 1
ATOM 829 N N . GLY A 1 106 ? 8.428 3.135 -3.740 1.00 96.62 106 GLY A N 1
ATOM 830 C CA . GLY A 1 106 ? 8.812 3.792 -2.484 1.00 96.62 106 GLY A CA 1
ATOM 831 C C . GLY A 1 106 ? 7.920 4.971 -2.071 1.00 96.62 106 GLY A C 1
ATOM 832 O O . GLY A 1 106 ? 8.026 5.450 -0.949 1.00 96.62 106 GLY A O 1
ATOM 833 N N . LYS A 1 107 ? 7.039 5.444 -2.961 1.00 97.62 107 LYS A N 1
ATOM 834 C CA . LYS A 1 107 ? 6.040 6.488 -2.677 1.00 97.62 107 LYS A CA 1
ATOM 835 C C . LYS A 1 107 ? 4.634 5.927 -2.462 1.00 97.62 107 LYS A C 1
ATOM 837 O O . LYS A 1 107 ? 3.685 6.701 -2.482 1.00 97.62 107 LYS A O 1
ATOM 842 N N . ASN A 1 108 ? 4.491 4.611 -2.316 1.00 98.00 108 ASN A N 1
ATOM 843 C CA . ASN A 1 108 ? 3.214 3.966 -2.041 1.00 98.00 108 ASN A CA 1
ATOM 844 C C . ASN A 1 108 ? 2.611 4.483 -0.719 1.00 98.00 108 ASN A C 1
ATOM 846 O O . ASN A 1 108 ? 3.185 4.217 0.335 1.00 98.00 108 ASN A O 1
ATOM 850 N N . PRO A 1 109 ? 1.458 5.174 -0.749 1.00 98.00 109 PRO A N 1
ATOM 851 C CA . PRO A 1 109 ? 0.823 5.685 0.462 1.00 98.00 109 PRO A CA 1
ATOM 852 C C . PRO A 1 109 ? 0.024 4.611 1.213 1.00 98.00 109 PRO A C 1
ATOM 854 O O . PRO A 1 109 ? -0.426 4.861 2.321 1.00 98.00 109 PRO A O 1
ATOM 857 N N . LEU A 1 110 ? -0.180 3.425 0.629 1.00 98.00 110 LEU A N 1
ATOM 858 C CA . LEU A 1 110 ? -0.941 2.321 1.220 1.00 98.00 110 LEU A CA 1
ATOM 859 C C . LEU A 1 110 ? -0.072 1.056 1.333 1.00 98.00 110 LEU A C 1
ATOM 861 O O . LEU A 1 110 ? -0.389 0.043 0.706 1.00 98.00 110 LEU A O 1
ATOM 865 N N . PRO A 1 111 ? 1.041 1.081 2.086 1.00 96.12 111 PRO A N 1
ATOM 866 C CA . PRO A 1 111 ? 1.862 -0.108 2.310 1.00 96.12 111 PRO A CA 1
ATOM 867 C C . PRO A 1 111 ? 1.034 -1.238 2.939 1.00 96.12 111 PRO A C 1
ATOM 869 O O . PRO A 1 111 ? 0.000 -0.989 3.558 1.00 96.12 111 PRO A O 1
ATOM 872 N N . ILE A 1 112 ? 1.474 -2.490 2.758 1.00 95.81 112 ILE A N 1
ATOM 873 C CA . ILE A 1 112 ? 0.766 -3.735 3.135 1.00 95.81 112 ILE A CA 1
ATOM 874 C C . ILE A 1 112 ? -0.477 -4.003 2.273 1.00 95.81 112 ILE A C 1
ATOM 876 O O . ILE A 1 112 ? -0.594 -5.078 1.690 1.00 95.81 112 ILE A O 1
ATOM 880 N N . ILE A 1 113 ? -1.383 -3.030 2.146 1.00 97.00 113 ILE A N 1
ATOM 881 C CA . ILE A 1 113 ? -2.603 -3.146 1.330 1.00 97.00 113 ILE A CA 1
ATOM 882 C C . ILE A 1 113 ? -2.256 -3.143 -0.166 1.00 97.00 113 ILE A C 1
ATOM 884 O O . ILE A 1 113 ? -2.790 -3.933 -0.947 1.00 97.00 113 ILE A O 1
ATOM 888 N N . VAL A 1 114 ? -1.351 -2.252 -0.569 1.00 97.00 114 VAL A N 1
ATOM 889 C CA . VAL A 1 114 ? -0.640 -2.300 -1.846 1.00 97.00 114 VAL A CA 1
ATOM 890 C C . VAL A 1 114 ? 0.742 -2.895 -1.550 1.00 97.00 114 VAL A C 1
ATOM 892 O O . VAL A 1 114 ? 1.519 -2.260 -0.833 1.00 97.00 114 VAL A O 1
ATOM 895 N N . PRO A 1 115 ? 1.060 -4.101 -2.056 1.00 93.75 115 PRO A N 1
ATOM 896 C CA . PRO A 1 115 ? 2.289 -4.799 -1.694 1.00 93.75 115 PRO A CA 1
ATOM 897 C C . PRO A 1 115 ? 3.481 -4.170 -2.426 1.00 93.75 115 PRO A C 1
ATOM 899 O O . PRO A 1 115 ? 3.640 -4.349 -3.634 1.00 93.75 115 PRO A O 1
ATOM 902 N N . CYS A 1 116 ? 4.274 -3.380 -1.701 1.00 87.94 116 CYS A N 1
ATOM 903 C CA . CYS A 1 116 ? 5.488 -2.717 -2.181 1.00 87.94 116 CYS A CA 1
ATOM 904 C C . CYS A 1 116 ? 6.758 -3.473 -1.791 1.00 87.94 116 CYS A C 1
ATOM 906 O O . CYS A 1 116 ? 6.772 -4.053 -0.683 1.00 87.94 116 CYS A O 1
#

Secondary structure (DSSP, 8-state):
--EEEEEETTEEEEEEEETTEEEEEEES--S-----HHHHHHHHHHHHHHTTS-S-----B-----HHHHHHHHHHTTSPTT----HHHHHHHTTS-HHHHHHHHTT-SSBTTB--

Foldseek 3Di:
DAKDWDQAPVGIKMWDDDPQFTAAIGHDDDPHHHDDPQNVLVRVQRRCVRVVNDFADDGHHDYDDDPLLVVLLVLQNPAGGPGDDQLPRSCVVSVHDSVVSVVSVVVDRYDPNRPD

pLDDT: mean 96.13, std 2.54, range [83.75, 98.44]

Sequence (116 aa):
MPQLSLLTPYGEMTLSEEDGALVALDWGRGRDRQETPLLRRAARQLHAYFDGERTMFDLPLAPHGTPFQRRVWQTLRAVPYGQTLTYGALAARLSSHARAVGQAVGKNPLPIIVPC

Radius of gyration: 14.46 Å; chains: 1; bounding box: 32×29×38 Å